Protein AF-A0AAN5T1N9-F1 (afdb_monomer)

Secondary structure (DSSP, 8-state):
-----PPPHHHHHHHHHHHHHHHHHHHHHHHHHHHHHHHHHHHHHHHHHHHHHHHHHHTT-SSPPPPPTTEEEEEEE-SSEEEEEEEETTEEEEEEEEEETT--

InterPro domains:
  IPR012902 Prokaryotic N-terminal methylation site [PF07963] (1-26)
  IPR012902 Prokaryotic N-terminal methylation site [TIGR02532] (5-26)

Sequence (104 aa):
MSKHQGFTLMEVLVSLMLMTTVVLMLVEQQLKTRDIINHLIWRIQGSQYLDQVDEALYISENRLPLPPSNYHFDIRRSQKKIILNVTWFKKSQSIIRSYDLDAH

Nearest PDB structures (foldseek):
  2nlv-assembly1_B  TM=4.233E-01  e=5.901E-01  Trichormus variabilis ATCC 29413
  4wpy-assembly1_A-2  TM=5.158E-01  e=5.544E-01  Mycobacterium tuberculosis H37Rv
  8chv-assembly1_A  TM=3.995E-01  e=3.391E+00  Homo sapiens
  2nvn-assembly1_A-2  TM=2.334E-01  e=4.893E-01  Synechococcus elongatus PCC 7942 = FACHB-805
  6lvv-assembly1_B  TM=3.178E-01  e=3.186E+00  Paracoccus sp. SSG05

Mean predicted aligned error: 11.46 Å

Foldseek 3Di:
DPPPPDDDPVNVVVVVVVVVVVVVVVVVVVVVVVVVVVVVVVVVLQVVLVVQQVVCVVVVPVDRDDDDPQWDWDWDDDPFKIWTWIQGPPDRDIDIDMDGPPPD

Structure (mmCIF, N/CA/C/O backbone):
data_AF-A0AAN5T1N9-F1
#
_entry.id   AF-A0AAN5T1N9-F1
#
loop_
_atom_site.group_PDB
_atom_site.id
_atom_site.type_symbol
_atom_site.label_atom_id
_atom_site.label_alt_id
_atom_site.label_comp_id
_atom_site.label_asym_id
_atom_site.label_entity_id
_atom_site.label_seq_id
_atom_site.pdbx_PDB_ins_code
_atom_site.Cartn_x
_atom_site.Cartn_y
_atom_site.Cartn_z
_atom_site.occupancy
_atom_site.B_iso_or_equiv
_atom_site.auth_seq_id
_atom_site.auth_comp_id
_atom_site.auth_asym_id
_atom_site.auth_atom_id
_atom_site.pdbx_PDB_model_num
ATOM 1 N N . MET A 1 1 ? 17.713 -4.306 -61.096 1.00 33.66 1 MET A N 1
ATOM 2 C CA . MET A 1 1 ? 18.925 -4.179 -60.254 1.00 33.66 1 MET A CA 1
ATOM 3 C C . MET A 1 1 ? 18.488 -3.881 -58.828 1.00 33.66 1 MET A C 1
ATOM 5 O O . MET A 1 1 ? 18.073 -2.768 -58.537 1.00 33.66 1 MET A O 1
ATOM 9 N N . SER A 1 2 ? 18.472 -4.901 -57.973 1.00 46.09 2 SER A N 1
ATOM 10 C CA . SER A 1 2 ? 18.057 -4.822 -56.568 1.00 46.09 2 SER A CA 1
ATOM 11 C C . SER A 1 2 ? 19.113 -4.081 -55.749 1.00 46.09 2 SER A C 1
ATOM 13 O O . SER A 1 2 ? 20.101 -4.673 -55.308 1.00 46.09 2 SER A O 1
ATOM 15 N N . LYS A 1 3 ? 18.925 -2.772 -55.581 1.00 49.38 3 LYS A N 1
ATOM 16 C CA . LYS A 1 3 ? 19.784 -1.918 -54.760 1.00 49.38 3 LYS A CA 1
ATOM 17 C C . LYS A 1 3 ? 19.574 -2.320 -53.297 1.00 49.38 3 LYS A C 1
ATOM 19 O O . LYS A 1 3 ? 18.596 -1.922 -52.678 1.00 49.38 3 LYS A O 1
ATOM 24 N N . HIS A 1 4 ? 20.448 -3.175 -52.775 1.00 54.50 4 HIS A N 1
ATOM 25 C CA . HIS A 1 4 ? 20.468 -3.502 -51.353 1.00 54.50 4 HIS A CA 1
ATOM 26 C C . HIS A 1 4 ? 20.995 -2.263 -50.622 1.00 54.50 4 HIS A C 1
ATOM 28 O O . HIS A 1 4 ? 22.202 -2.074 -50.493 1.00 54.50 4 HIS A O 1
ATOM 34 N N . GLN A 1 5 ? 20.091 -1.364 -50.230 1.00 63.56 5 GLN A N 1
ATOM 35 C CA . GLN A 1 5 ? 20.389 -0.307 -49.268 1.00 63.56 5 GLN A CA 1
ATOM 36 C C . GLN A 1 5 ? 20.560 -0.983 -47.905 1.00 63.56 5 GLN A C 1
ATOM 38 O O . GLN A 1 5 ? 19.590 -1.244 -47.202 1.00 63.56 5 GLN A O 1
ATOM 43 N N . GLY A 1 6 ? 21.797 -1.363 -47.586 1.00 68.06 6 GLY A N 1
ATOM 44 C CA . GLY A 1 6 ? 22.159 -1.773 -46.234 1.00 68.06 6 GLY A CA 1
ATOM 45 C C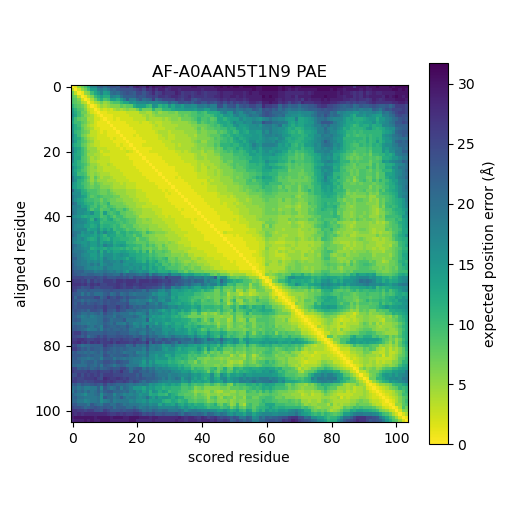 . GLY A 1 6 ? 22.061 -0.582 -45.283 1.00 68.06 6 GLY A C 1
ATOM 46 O O . GLY A 1 6 ? 22.299 0.555 -45.692 1.00 68.06 6 GLY A O 1
ATOM 47 N N . PHE A 1 7 ? 21.716 -0.845 -44.025 1.00 74.88 7 PHE A N 1
ATOM 48 C CA . PHE A 1 7 ? 21.727 0.179 -42.985 1.00 74.88 7 PHE A CA 1
ATOM 49 C C . PHE A 1 7 ? 23.139 0.725 -42.796 1.00 74.88 7 PHE A C 1
ATOM 51 O O . PHE A 1 7 ? 24.112 -0.029 -42.699 1.00 74.88 7 PHE A O 1
ATOM 58 N N . THR A 1 8 ? 23.254 2.044 -42.725 1.00 86.19 8 THR A N 1
ATOM 59 C CA . THR A 1 8 ? 24.513 2.692 -42.369 1.00 86.19 8 THR A CA 1
ATOM 60 C C . THR A 1 8 ? 24.829 2.436 -40.893 1.00 86.19 8 THR A C 1
ATOM 62 O O . THR A 1 8 ? 23.932 2.291 -40.062 1.00 86.19 8 THR A O 1
ATOM 65 N N . LEU A 1 9 ? 26.116 2.413 -40.530 1.00 85.38 9 LEU A N 1
ATOM 66 C CA . LEU A 1 9 ? 26.542 2.221 -39.136 1.00 85.38 9 LEU A CA 1
ATOM 67 C C . LEU A 1 9 ? 25.896 3.247 -38.186 1.00 85.38 9 LEU A C 1
ATOM 69 O O . LEU A 1 9 ? 25.536 2.907 -37.062 1.00 85.38 9 LEU A O 1
ATOM 73 N N . MET A 1 10 ? 25.701 4.483 -38.657 1.00 88.19 10 MET A N 1
ATOM 74 C CA . MET A 1 10 ? 25.028 5.539 -37.898 1.00 88.19 10 MET A CA 1
ATOM 75 C C . MET A 1 10 ? 23.545 5.244 -37.681 1.00 88.19 10 MET A C 1
ATOM 77 O O . MET A 1 10 ? 23.061 5.413 -36.567 1.00 88.19 10 MET A O 1
ATOM 81 N N . GLU A 1 11 ? 22.826 4.760 -38.696 1.00 88.00 11 GLU A N 1
ATOM 82 C CA . GLU A 1 11 ? 21.422 4.357 -38.539 1.00 88.00 11 GLU A CA 1
ATOM 83 C C . GLU A 1 11 ? 21.280 3.202 -37.545 1.00 88.00 11 GLU A C 1
ATOM 85 O O . GLU A 1 11 ? 20.373 3.222 -36.712 1.00 88.00 11 GLU A O 1
ATOM 90 N N . VAL A 1 12 ? 22.200 2.230 -37.571 1.00 90.81 12 VAL A N 1
ATOM 91 C CA . VAL A 1 12 ? 22.217 1.121 -36.604 1.00 90.81 12 VAL A CA 1
ATOM 92 C C . VAL A 1 12 ? 22.485 1.633 -35.189 1.00 90.81 12 VAL A C 1
ATOM 94 O O . VAL A 1 12 ? 21.767 1.262 -34.264 1.00 90.81 12 VAL A O 1
ATOM 97 N N . LEU A 1 13 ? 23.473 2.515 -35.011 1.00 91.62 13 LEU A N 1
ATOM 98 C CA . LEU A 1 13 ? 23.812 3.090 -33.706 1.00 91.62 13 LEU A CA 1
ATOM 99 C C . LEU A 1 13 ? 22.670 3.932 -33.130 1.00 91.62 13 LEU A C 1
ATOM 101 O O . LEU A 1 13 ? 22.331 3.778 -31.957 1.00 91.62 13 LEU A O 1
ATOM 105 N N . VAL A 1 14 ? 22.045 4.780 -33.950 1.00 92.38 14 VAL A N 1
ATOM 106 C CA . VAL A 1 14 ? 20.892 5.594 -33.541 1.00 92.38 14 VAL A CA 1
ATOM 107 C C . VAL A 1 14 ? 19.701 4.702 -33.192 1.00 92.38 14 VAL A C 1
ATOM 109 O O . VAL A 1 14 ? 19.089 4.890 -32.143 1.00 92.38 14 VAL A O 1
ATOM 112 N N . SER A 1 15 ? 19.403 3.691 -34.012 1.00 93.31 15 SER A N 1
ATOM 113 C CA . SER A 1 15 ? 18.314 2.744 -33.734 1.00 93.31 15 SER A CA 1
ATOM 114 C C . SER A 1 15 ? 18.558 1.974 -32.437 1.00 93.31 15 SER A C 1
ATOM 116 O O . SER A 1 15 ? 17.640 1.809 -31.635 1.00 93.31 15 SER A O 1
ATOM 118 N N . LEU A 1 16 ? 19.802 1.555 -32.189 1.00 93.69 16 LEU A N 1
ATOM 119 C CA . LEU A 1 16 ? 20.182 0.861 -30.964 1.00 93.69 16 LEU A CA 1
ATOM 120 C C . LEU A 1 16 ? 20.053 1.772 -29.738 1.00 93.69 16 LEU A C 1
ATOM 122 O O . LEU A 1 16 ? 19.493 1.346 -28.732 1.00 93.69 16 LEU A O 1
ATOM 126 N N . MET A 1 17 ? 20.512 3.025 -29.822 1.00 93.94 17 MET A N 1
ATOM 127 C CA . MET A 1 17 ? 20.351 4.012 -28.746 1.00 93.94 17 MET A CA 1
ATOM 128 C C . MET A 1 17 ? 18.881 4.296 -28.434 1.00 93.94 17 MET A C 1
ATOM 130 O O . MET A 1 17 ? 18.497 4.371 -27.267 1.00 93.94 17 MET A O 1
ATOM 134 N N . LEU A 1 18 ? 18.043 4.447 -29.459 1.00 95.44 18 LEU A N 1
ATOM 135 C CA . LEU A 1 18 ? 16.611 4.663 -29.266 1.00 95.44 18 LEU A CA 1
ATOM 136 C C . LEU A 1 18 ? 15.963 3.445 -28.609 1.00 95.44 18 LEU A C 1
ATOM 138 O O . LEU A 1 18 ? 15.225 3.593 -27.637 1.00 95.44 18 LEU A O 1
ATOM 142 N N . MET A 1 19 ? 16.289 2.241 -29.083 1.00 95.75 19 MET A N 1
ATOM 143 C CA . MET A 1 19 ? 15.765 1.001 -28.519 1.00 95.75 19 MET A CA 1
ATOM 144 C C . MET A 1 19 ? 16.146 0.850 -27.045 1.00 95.75 19 MET A C 1
ATOM 146 O O . MET A 1 19 ? 15.276 0.583 -26.218 1.00 95.75 19 MET A O 1
ATOM 150 N N . THR A 1 20 ? 17.415 1.057 -26.688 1.00 94.38 20 THR A N 1
ATOM 151 C CA . THR A 1 20 ? 17.857 0.941 -25.291 1.00 94.38 20 THR A CA 1
ATOM 152 C C . THR A 1 20 ? 17.200 1.988 -24.402 1.00 94.38 20 THR A C 1
ATOM 154 O O . THR A 1 20 ? 16.744 1.648 -23.312 1.00 94.38 20 THR A O 1
ATOM 157 N N . THR A 1 21 ? 17.069 3.227 -24.879 1.00 95.69 21 THR A N 1
ATOM 158 C CA . THR A 1 21 ? 16.404 4.308 -24.137 1.00 95.69 21 THR A CA 1
ATOM 159 C C . THR A 1 21 ? 14.936 3.983 -23.871 1.00 95.69 21 THR A C 1
ATOM 161 O O . THR A 1 21 ? 14.471 4.110 -22.739 1.00 95.69 21 THR A O 1
ATOM 164 N N . VAL A 1 22 ? 14.209 3.507 -24.886 1.00 96.69 22 VAL A N 1
ATOM 165 C CA . VAL A 1 22 ? 12.798 3.119 -24.744 1.00 96.69 22 VAL A CA 1
ATOM 166 C C . VAL A 1 22 ? 12.653 1.948 -23.776 1.00 96.69 22 VAL A C 1
ATOM 168 O O . VAL A 1 22 ? 11.798 1.988 -22.896 1.00 96.69 22 VAL A O 1
ATOM 171 N N . VAL A 1 23 ? 13.506 0.926 -23.885 1.00 96.69 23 VAL A N 1
ATOM 172 C CA . VAL A 1 23 ? 13.476 -0.228 -22.975 1.00 96.69 23 VAL A CA 1
ATOM 173 C C . VAL A 1 23 ? 13.742 0.203 -21.532 1.00 96.69 23 VAL A C 1
ATOM 175 O O . VAL A 1 23 ? 13.001 -0.195 -20.636 1.00 96.69 23 VAL A O 1
ATOM 178 N N . LEU A 1 24 ? 14.748 1.048 -21.298 1.00 96.19 24 LEU A N 1
ATOM 179 C CA . LEU A 1 24 ? 15.054 1.579 -19.967 1.00 96.19 24 LEU A CA 1
ATOM 180 C C . LEU A 1 24 ? 13.874 2.366 -19.388 1.00 96.19 24 LEU A C 1
ATOM 182 O O . LEU A 1 24 ? 13.476 2.123 -18.249 1.00 96.19 24 LEU A O 1
ATOM 186 N N . MET A 1 25 ? 13.270 3.247 -20.187 1.00 95.69 25 MET A N 1
ATOM 187 C CA . MET A 1 25 ? 12.110 4.036 -19.772 1.00 95.69 25 MET A CA 1
ATOM 188 C C . MET A 1 25 ? 10.905 3.148 -19.438 1.00 95.69 25 MET A C 1
ATOM 190 O O . MET A 1 25 ? 10.233 3.374 -18.432 1.00 95.69 25 MET A O 1
ATOM 194 N N . LEU A 1 26 ? 10.653 2.106 -20.236 1.00 96.06 26 LEU A N 1
ATOM 195 C CA . LEU A 1 26 ? 9.576 1.146 -19.989 1.00 96.06 26 LEU A CA 1
ATOM 196 C C . LEU A 1 26 ? 9.801 0.348 -18.702 1.00 96.06 26 LEU A C 1
ATOM 198 O O . LEU A 1 26 ? 8.856 0.148 -17.939 1.00 96.06 26 LEU A O 1
ATOM 202 N N . VAL A 1 27 ? 11.036 -0.079 -18.430 1.00 96.06 27 VAL A N 1
ATOM 203 C CA . VAL A 1 27 ? 11.378 -0.778 -17.183 1.00 96.06 27 VAL A CA 1
ATOM 204 C C . VAL A 1 27 ? 11.172 0.142 -15.981 1.00 96.06 27 VAL A C 1
ATOM 206 O O . VAL A 1 27 ? 10.537 -0.257 -15.002 1.00 96.06 27 VAL A O 1
ATOM 209 N N . GLU A 1 28 ? 11.649 1.385 -16.052 1.00 94.75 28 GLU A N 1
ATOM 210 C CA . GLU A 1 28 ? 11.458 2.359 -14.976 1.00 94.75 28 GLU A CA 1
ATOM 211 C C . GLU A 1 28 ? 9.968 2.642 -14.734 1.00 94.75 28 GLU A C 1
ATOM 213 O O . GLU A 1 28 ? 9.502 2.647 -13.589 1.00 94.75 28 GLU A O 1
ATOM 218 N N . GLN A 1 29 ? 9.196 2.813 -15.810 1.00 93.94 29 GLN A N 1
ATOM 219 C CA . GLN A 1 29 ? 7.752 3.000 -15.736 1.00 93.94 29 GLN A CA 1
ATOM 220 C C . GLN A 1 29 ? 7.065 1.786 -15.101 1.00 93.94 29 GLN A C 1
ATOM 222 O O . GLN A 1 29 ? 6.249 1.954 -14.196 1.00 93.94 29 GLN A O 1
ATOM 227 N N . GLN A 1 30 ? 7.426 0.565 -15.503 1.00 94.38 30 GLN A N 1
ATOM 228 C CA . GLN A 1 30 ? 6.854 -0.664 -14.954 1.00 94.38 30 GLN A CA 1
ATOM 229 C C . GLN A 1 30 ? 7.108 -0.791 -13.446 1.00 94.38 30 GLN A C 1
ATOM 231 O O . GLN A 1 30 ? 6.212 -1.198 -12.701 1.00 94.38 30 GLN A O 1
ATOM 236 N N . LEU A 1 31 ? 8.307 -0.433 -12.980 1.00 92.88 31 LEU A N 1
ATOM 237 C CA . LEU A 1 31 ? 8.646 -0.453 -11.557 1.00 92.88 31 LEU A CA 1
ATOM 238 C C . LEU A 1 31 ? 7.824 0.569 -10.764 1.00 92.88 31 LEU A C 1
ATOM 240 O O . LEU A 1 31 ? 7.248 0.214 -9.735 1.00 92.88 31 LEU A O 1
ATOM 244 N N . LYS A 1 32 ? 7.693 1.804 -11.267 1.00 90.81 32 LYS A N 1
ATOM 245 C CA . LYS A 1 32 ? 6.862 2.841 -10.631 1.00 90.81 32 LYS A CA 1
ATOM 246 C C . LYS A 1 32 ? 5.392 2.432 -10.573 1.00 90.81 32 LYS A C 1
ATOM 248 O O . LYS A 1 32 ? 4.757 2.560 -9.529 1.00 90.81 32 LYS A O 1
ATOM 253 N N . THR A 1 33 ? 4.852 1.891 -11.665 1.00 92.44 33 THR A N 1
ATOM 254 C CA . THR A 1 33 ? 3.465 1.411 -11.704 1.00 92.44 33 THR A CA 1
ATOM 255 C C . THR A 1 33 ? 3.240 0.276 -10.709 1.00 92.44 33 THR A C 1
ATOM 257 O O . THR A 1 33 ? 2.237 0.283 -9.998 1.00 92.44 33 THR A O 1
ATOM 260 N N . ARG A 1 34 ? 4.179 -0.672 -10.599 1.00 90.56 34 ARG A N 1
ATOM 261 C CA . ARG A 1 34 ? 4.112 -1.743 -9.594 1.00 90.56 34 ARG A CA 1
ATOM 262 C C . ARG A 1 34 ? 4.094 -1.203 -8.167 1.00 90.56 34 ARG A C 1
ATOM 264 O O . ARG A 1 34 ? 3.299 -1.687 -7.367 1.00 90.56 34 ARG A O 1
ATOM 271 N N . ASP A 1 35 ? 4.923 -0.209 -7.853 1.00 87.56 35 ASP A N 1
ATOM 272 C CA . ASP A 1 35 ? 4.940 0.396 -6.515 1.00 87.56 35 ASP A CA 1
ATOM 273 C C . ASP A 1 35 ? 3.593 1.060 -6.184 1.00 87.56 35 ASP A C 1
ATOM 275 O O . ASP A 1 35 ? 3.021 0.812 -5.123 1.00 87.56 35 ASP A O 1
ATOM 279 N N . ILE A 1 36 ? 3.017 1.808 -7.133 1.00 89.19 36 ILE A N 1
ATOM 280 C CA . ILE A 1 36 ? 1.691 2.430 -6.977 1.00 89.19 36 ILE A CA 1
ATOM 281 C C . ILE A 1 36 ? 0.600 1.373 -6.767 1.00 89.19 36 ILE A C 1
ATOM 283 O O . ILE A 1 36 ? -0.237 1.519 -5.876 1.00 89.19 36 ILE A O 1
ATOM 287 N N . ILE A 1 37 ? 0.603 0.296 -7.556 1.00 89.62 37 ILE A N 1
ATOM 288 C CA . ILE A 1 37 ? -0.380 -0.787 -7.419 1.00 89.62 37 ILE A CA 1
ATOM 289 C C . ILE A 1 37 ? -0.260 -1.452 -6.047 1.00 89.62 37 ILE A C 1
ATOM 291 O O . ILE A 1 37 ? -1.270 -1.634 -5.373 1.00 89.62 37 ILE A O 1
ATOM 295 N N . ASN A 1 38 ? 0.957 -1.764 -5.598 1.00 86.06 38 ASN A N 1
ATOM 296 C CA . ASN A 1 38 ? 1.175 -2.346 -4.274 1.00 86.06 38 ASN A CA 1
ATOM 297 C C . ASN A 1 38 ? 0.662 -1.419 -3.166 1.00 86.06 38 ASN A C 1
ATOM 299 O O . ASN A 1 38 ? 0.006 -1.877 -2.231 1.00 86.06 38 ASN A O 1
ATOM 303 N N . HIS A 1 39 ? 0.879 -0.110 -3.312 1.00 82.88 39 HIS A N 1
ATOM 304 C CA . HIS A 1 39 ? 0.317 0.885 -2.406 1.00 82.88 39 HIS A CA 1
ATOM 305 C C . HIS A 1 39 ? -1.203 0.869 -2.353 1.00 82.88 39 HIS A C 1
ATOM 307 O O . HIS A 1 39 ? -1.781 0.913 -1.267 1.00 82.88 39 HIS A O 1
ATOM 313 N N . LEU A 1 40 ? -1.853 0.793 -3.510 1.00 84.75 40 LEU A N 1
ATOM 314 C CA . LEU A 1 40 ? -3.307 0.731 -3.590 1.00 84.75 40 LEU A CA 1
ATOM 315 C C . LEU A 1 40 ? -3.845 -0.562 -2.979 1.00 84.75 40 LEU A C 1
ATOM 317 O O . LEU A 1 40 ? -4.798 -0.503 -2.209 1.00 84.75 40 LEU A O 1
ATOM 321 N N . ILE A 1 41 ? -3.206 -1.705 -3.245 1.00 86.31 41 ILE A N 1
ATOM 322 C CA . ILE A 1 41 ? -3.575 -2.995 -2.647 1.00 86.31 41 ILE A CA 1
ATOM 323 C C . ILE A 1 41 ? -3.512 -2.906 -1.123 1.00 86.31 41 ILE A C 1
ATOM 325 O O . ILE A 1 41 ? -4.472 -3.271 -0.446 1.00 86.31 41 ILE A O 1
ATOM 329 N N . TRP A 1 42 ? -2.421 -2.370 -0.575 1.00 80.56 42 TRP A N 1
ATOM 330 C CA . TRP A 1 42 ? -2.287 -2.221 0.871 1.00 80.56 42 TRP A CA 1
ATOM 331 C C . TRP A 1 42 ? -3.300 -1.242 1.468 1.00 80.56 42 TRP A C 1
ATOM 333 O O . TRP A 1 42 ? -3.774 -1.432 2.588 1.00 80.56 42 TRP A O 1
ATOM 343 N N . ARG A 1 43 ? -3.666 -0.197 0.723 1.00 82.12 43 ARG A N 1
ATOM 344 C CA . ARG A 1 43 ? -4.710 0.742 1.139 1.00 82.12 43 ARG A CA 1
ATOM 345 C C . ARG A 1 43 ? -6.089 0.091 1.169 1.00 82.12 43 ARG A C 1
ATOM 347 O O . ARG A 1 43 ? -6.820 0.285 2.135 1.00 82.12 43 ARG A O 1
ATOM 354 N N . ILE A 1 44 ? -6.424 -0.687 0.143 1.00 84.75 44 ILE A N 1
ATOM 355 C CA . ILE A 1 44 ? -7.696 -1.410 0.048 1.00 84.75 44 ILE A CA 1
ATOM 356 C C . ILE A 1 44 ? -7.798 -2.431 1.180 1.00 84.75 44 ILE A C 1
ATOM 358 O O . ILE A 1 44 ? -8.780 -2.419 1.910 1.00 84.75 44 ILE A O 1
ATOM 362 N N . GLN A 1 45 ? -6.762 -3.244 1.386 1.00 84.19 45 GLN A N 1
ATOM 363 C CA . GLN A 1 45 ? -6.727 -4.239 2.460 1.00 84.19 45 GLN A CA 1
ATOM 364 C C . GLN A 1 45 ? -6.859 -3.606 3.852 1.00 84.19 45 GLN A C 1
ATOM 366 O O . GLN A 1 45 ? -7.635 -4.089 4.671 1.00 84.19 45 GLN A O 1
ATOM 371 N N . GLY A 1 46 ? -6.139 -2.510 4.118 1.00 81.69 46 GLY A N 1
ATOM 372 C CA . GLY A 1 46 ? -6.259 -1.783 5.384 1.00 81.69 46 GLY A CA 1
ATOM 373 C C . GLY A 1 46 ? -7.654 -1.187 5.597 1.00 81.69 46 GLY A C 1
ATOM 374 O O . GLY A 1 46 ? -8.175 -1.240 6.707 1.00 81.69 46 GLY A O 1
ATOM 375 N N . SER A 1 47 ? -8.280 -0.666 4.534 1.00 84.38 47 SER A N 1
ATOM 376 C CA . SER A 1 47 ? -9.657 -0.158 4.595 1.00 84.38 47 SER A CA 1
ATOM 377 C C . SER A 1 47 ? -10.664 -1.274 4.850 1.00 84.38 47 SER A C 1
ATOM 379 O O . SER A 1 47 ? -11.492 -1.131 5.735 1.00 84.38 47 SER A O 1
ATOM 381 N N . GLN A 1 48 ? -10.562 -2.392 4.130 1.00 85.31 48 GLN A N 1
ATOM 382 C CA . GLN A 1 48 ? -11.448 -3.544 4.311 1.00 85.31 48 GLN A CA 1
ATOM 383 C C . GLN A 1 48 ? -11.353 -4.113 5.726 1.00 85.31 48 GLN A C 1
ATOM 385 O O . GLN A 1 48 ? -12.362 -4.485 6.312 1.00 85.31 48 GLN A O 1
ATOM 390 N N . TYR A 1 49 ? -10.148 -4.153 6.297 1.00 83.75 49 TYR A N 1
ATOM 391 C CA . TYR A 1 49 ? -9.969 -4.562 7.684 1.00 83.75 49 TYR A CA 1
ATOM 392 C C . TYR A 1 49 ? -10.629 -3.579 8.666 1.00 83.75 49 TYR A C 1
ATOM 394 O O . TYR A 1 49 ? -11.274 -4.015 9.615 1.00 83.75 49 TYR A O 1
ATOM 402 N N . LEU A 1 50 ? -10.527 -2.265 8.429 1.00 82.2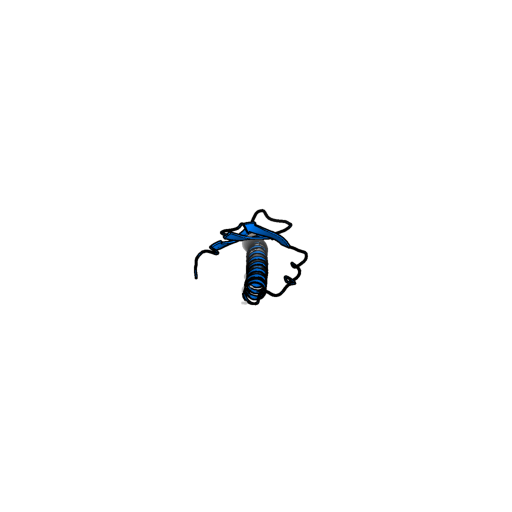5 50 LEU A N 1
ATOM 403 C CA . LEU A 1 50 ? -11.268 -1.278 9.223 1.00 82.25 50 LEU A CA 1
ATOM 404 C C . LEU A 1 50 ? -12.782 -1.462 9.099 1.00 82.25 50 LEU A C 1
ATOM 406 O O . LEU A 1 50 ? -13.461 -1.389 10.112 1.00 82.25 50 LEU A O 1
ATOM 410 N N . ASP A 1 51 ? -13.292 -1.751 7.902 1.00 84.94 51 ASP A N 1
ATOM 411 C CA . ASP A 1 51 ? -14.719 -2.016 7.692 1.00 84.94 51 ASP A CA 1
ATOM 412 C C . ASP A 1 51 ? -15.179 -3.253 8.497 1.00 84.94 51 ASP A C 1
ATOM 414 O O . ASP A 1 51 ? -16.223 -3.215 9.142 1.00 84.94 51 ASP A O 1
ATOM 418 N N . GLN A 1 52 ? -14.366 -4.316 8.551 1.00 83.25 52 GLN A N 1
ATOM 419 C CA . GLN A 1 52 ? -14.645 -5.509 9.370 1.00 83.25 52 GLN A CA 1
ATOM 420 C C . GLN A 1 52 ? -14.608 -5.221 10.876 1.00 83.25 52 GLN A C 1
ATOM 422 O O . GLN A 1 52 ? -15.405 -5.760 11.640 1.00 83.25 52 GLN A O 1
ATOM 427 N N . VAL A 1 53 ? -13.668 -4.384 11.321 1.00 81.75 53 VAL A N 1
ATOM 428 C CA . VAL A 1 53 ? -13.600 -3.928 12.715 1.00 81.75 53 VAL A CA 1
ATOM 429 C C . VAL A 1 53 ? -14.830 -3.093 13.061 1.00 81.75 53 VAL A C 1
ATOM 431 O O . VAL A 1 53 ? -15.397 -3.279 14.133 1.00 81.75 53 VAL A O 1
ATOM 434 N N . ASP A 1 54 ? -15.235 -2.184 12.174 1.00 80.12 54 ASP A N 1
ATOM 435 C CA . ASP A 1 54 ? -16.416 -1.340 12.354 1.00 80.12 54 ASP A CA 1
ATOM 436 C C . ASP A 1 54 ? -17.682 -2.194 12.487 1.00 80.12 54 ASP A C 1
ATOM 438 O O . ASP A 1 54 ? -18.486 -1.974 13.392 1.00 80.12 54 ASP A O 1
ATOM 442 N N . GLU A 1 55 ? -17.821 -3.222 11.650 1.00 82.19 55 GLU A N 1
ATOM 443 C CA . GLU A 1 55 ? -18.927 -4.177 11.715 1.00 82.19 55 GLU A CA 1
ATOM 444 C C . GLU A 1 55 ? -18.918 -4.985 13.025 1.00 82.19 55 GLU A C 1
ATOM 446 O O . GLU A 1 55 ? -19.940 -5.066 13.710 1.00 82.19 55 GLU A O 1
ATOM 451 N N . ALA A 1 56 ? -17.756 -5.496 13.447 1.00 82.06 56 ALA A N 1
ATOM 452 C CA . ALA A 1 56 ? -17.616 -6.204 14.722 1.00 82.06 56 ALA A CA 1
ATOM 453 C C . ALA A 1 56 ? -17.949 -5.304 15.929 1.00 82.06 56 ALA A C 1
ATOM 455 O O . ALA A 1 56 ? -18.593 -5.743 16.886 1.00 82.06 56 ALA A O 1
ATOM 456 N N . LEU A 1 57 ? -17.551 -4.027 15.884 1.00 77.25 57 LEU A N 1
ATOM 457 C CA . LEU A 1 57 ? -17.884 -3.039 16.912 1.00 77.25 57 LEU A CA 1
ATOM 458 C C . LEU A 1 57 ? -19.381 -2.718 16.936 1.00 77.25 57 LEU A C 1
ATOM 460 O O . LEU A 1 57 ? -19.952 -2.603 18.021 1.00 77.25 57 LEU A O 1
ATOM 464 N N . TYR A 1 58 ? -20.019 -2.601 15.769 1.00 79.31 58 TYR A N 1
ATOM 465 C CA . TYR A 1 58 ? -21.455 -2.347 15.652 1.00 79.31 58 TYR A CA 1
ATOM 466 C C . TYR A 1 58 ? -22.287 -3.500 16.225 1.00 79.31 58 TYR A C 1
ATOM 468 O O . TYR A 1 58 ? -23.229 -3.279 16.985 1.00 79.31 58 TYR A O 1
ATOM 476 N N . ILE A 1 59 ? -21.893 -4.741 15.935 1.00 81.44 59 ILE A N 1
ATOM 477 C CA . ILE A 1 59 ? -22.585 -5.953 16.402 1.00 81.44 59 ILE A CA 1
ATOM 478 C C . ILE A 1 59 ? -22.220 -6.281 17.870 1.00 81.44 59 ILE A C 1
ATOM 480 O O . ILE A 1 59 ? -22.757 -7.217 18.461 1.00 81.44 59 ILE A O 1
ATOM 484 N N . SER A 1 60 ? -21.362 -5.473 18.513 1.00 68.81 60 SER A N 1
ATOM 485 C CA . SER A 1 60 ? -20.838 -5.711 19.869 1.00 68.81 60 SER A CA 1
ATOM 486 C C . SER A 1 60 ? -20.203 -7.096 20.018 1.00 68.81 60 SER A C 1
ATOM 488 O O . SER A 1 60 ? -20.282 -7.734 21.073 1.00 68.81 60 SER A O 1
ATOM 490 N N . GLU A 1 61 ? -19.570 -7.578 18.950 1.00 69.00 61 GLU A N 1
ATOM 491 C CA . GLU A 1 61 ? -18.913 -8.868 18.963 1.00 69.00 61 GLU A CA 1
ATOM 492 C C . GLU A 1 61 ? -17.675 -8.779 19.864 1.00 69.00 61 GLU A C 1
ATOM 494 O O . GLU A 1 61 ? -16.812 -7.914 19.717 1.00 69.00 61 GLU A O 1
ATOM 499 N N . ASN A 1 62 ? -17.589 -9.671 20.854 1.00 63.16 62 ASN A N 1
ATOM 500 C CA . ASN A 1 62 ? -16.588 -9.582 21.924 1.00 63.16 62 ASN A CA 1
ATOM 501 C C . ASN A 1 62 ? -15.153 -9.902 21.445 1.00 63.16 62 ASN A C 1
ATOM 503 O O . ASN A 1 62 ? -14.216 -9.959 22.244 1.00 63.16 62 ASN A O 1
ATOM 507 N N . ARG A 1 63 ? -14.980 -10.179 20.147 1.00 66.50 63 ARG A N 1
ATOM 508 C CA . ARG A 1 63 ? -13.712 -10.522 19.506 1.00 66.50 63 ARG A CA 1
ATOM 509 C C . ARG A 1 63 ? -13.581 -9.741 18.211 1.00 66.50 63 ARG A C 1
ATOM 511 O O . ARG A 1 63 ? -14.335 -9.950 17.273 1.00 66.50 63 ARG A O 1
ATOM 518 N N . LEU A 1 64 ? -12.584 -8.871 18.172 1.00 74.56 64 LEU A N 1
ATOM 519 C CA . LEU A 1 64 ? -12.219 -8.150 16.963 1.00 74.56 64 LEU A CA 1
ATOM 520 C C . LEU A 1 64 ? -11.497 -9.088 15.986 1.00 74.56 64 LEU A C 1
ATOM 522 O O . LEU A 1 64 ? -10.796 -10.005 16.436 1.00 74.56 64 LEU A O 1
ATOM 526 N N . PRO A 1 65 ? -11.628 -8.861 14.667 1.00 74.88 65 PRO A N 1
ATOM 527 C CA . PRO A 1 65 ? -10.869 -9.613 13.679 1.00 74.88 65 PRO A CA 1
ATOM 528 C C . PRO A 1 65 ? -9.366 -9.434 13.931 1.00 74.88 65 PRO A C 1
ATOM 530 O O . PRO A 1 65 ? -8.914 -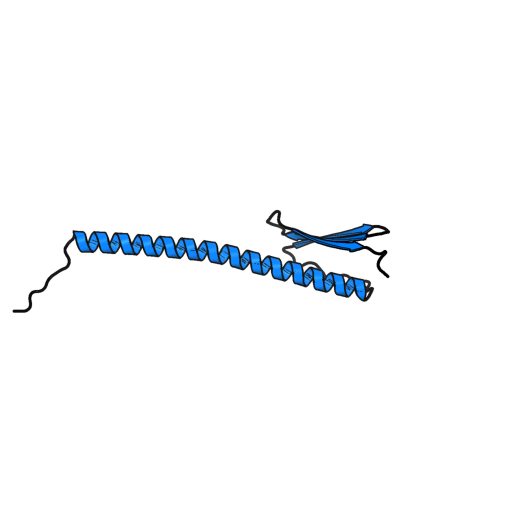8.367 14.346 1.00 74.88 65 PRO A O 1
ATOM 533 N N . LEU A 1 66 ? -8.575 -10.487 13.705 1.00 72.94 66 LEU A N 1
ATOM 534 C CA . LEU A 1 66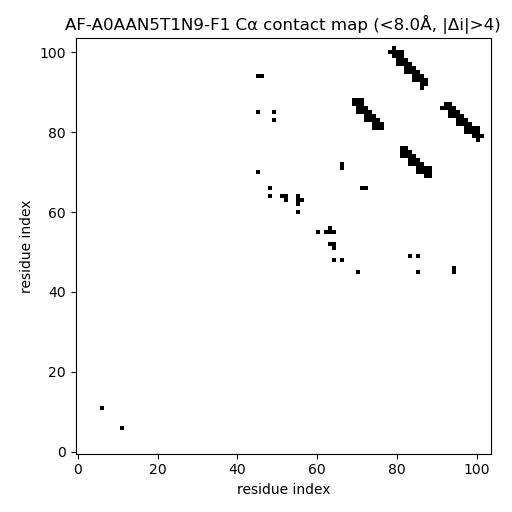 ? -7.124 -10.374 13.833 1.00 72.94 66 LEU A CA 1
ATOM 535 C C . LEU A 1 66 ? -6.566 -9.497 12.703 1.00 72.94 66 LEU A C 1
ATOM 537 O O . LEU A 1 66 ? -6.908 -9.729 11.539 1.00 72.94 66 LEU A O 1
ATOM 541 N N . PRO A 1 67 ? -5.674 -8.537 13.007 1.00 72.44 67 PRO A N 1
ATOM 542 C CA . PRO A 1 67 ? -5.059 -7.719 11.980 1.00 72.44 67 PRO A CA 1
ATOM 543 C C . PRO A 1 67 ? -4.190 -8.582 11.057 1.00 72.44 67 PRO A C 1
ATOM 545 O O . PRO A 1 67 ? -3.469 -9.468 11.531 1.00 72.44 67 PRO A O 1
ATOM 548 N N . PRO A 1 68 ? -4.210 -8.329 9.736 1.00 71.75 68 PRO A N 1
ATOM 549 C CA . PRO A 1 68 ? -3.286 -8.985 8.826 1.00 71.75 68 PRO A CA 1
ATOM 550 C C . PRO A 1 68 ? -1.837 -8.656 9.221 1.00 71.75 68 PRO A C 1
ATOM 552 O O . PRO A 1 68 ? -1.537 -7.527 9.602 1.00 71.75 68 PRO A O 1
ATOM 555 N N . SER A 1 69 ? -0.915 -9.619 9.085 1.00 69.62 69 SER A N 1
ATOM 556 C CA . SER A 1 69 ? 0.462 -9.553 9.628 1.00 69.62 69 SER A CA 1
ATOM 557 C C . SER A 1 69 ? 1.284 -8.323 9.222 1.00 69.62 69 SER A C 1
ATOM 559 O O . SER A 1 69 ? 2.280 -8.000 9.862 1.00 69.62 69 SER A O 1
ATOM 561 N N . ASN A 1 70 ? 0.902 -7.655 8.133 1.00 72.56 70 ASN A N 1
ATOM 562 C CA . ASN A 1 70 ? 1.614 -6.508 7.567 1.00 72.56 70 ASN A CA 1
ATOM 563 C C . ASN A 1 70 ? 1.145 -5.158 8.139 1.00 72.56 70 ASN A C 1
ATOM 565 O O . ASN A 1 70 ? 1.637 -4.104 7.721 1.00 72.56 70 ASN A O 1
ATOM 569 N N . TYR A 1 71 ? 0.194 -5.188 9.070 1.00 72.75 71 TYR A N 1
ATOM 570 C CA . TYR A 1 71 ? -0.458 -4.020 9.639 1.00 72.75 71 TYR A CA 1
ATOM 571 C C . TYR A 1 71 ? -0.305 -4.028 11.154 1.00 72.75 71 TYR A C 1
ATOM 573 O O . TYR A 1 71 ? -0.430 -5.059 11.811 1.00 72.75 71 TYR A O 1
ATOM 581 N N . HIS A 1 72 ? -0.051 -2.852 11.708 1.00 76.31 72 HIS A N 1
ATOM 582 C CA . HIS A 1 72 ? -0.213 -2.590 13.122 1.00 76.31 72 HIS A CA 1
ATOM 583 C C . HIS A 1 72 ? -1.566 -1.922 13.331 1.00 76.31 72 HIS A C 1
ATOM 585 O O . HIS A 1 72 ? -1.893 -0.944 12.655 1.00 76.31 72 HIS A O 1
ATOM 591 N N . PHE A 1 73 ? -2.350 -2.465 14.251 1.00 74.25 73 PHE A N 1
ATOM 592 C CA . PHE A 1 73 ? -3.685 -1.981 14.542 1.00 74.25 73 PHE A CA 1
ATOM 593 C C . PHE A 1 73 ? -3.761 -1.530 15.997 1.00 74.25 73 PHE A C 1
ATOM 595 O O . PHE A 1 73 ? -3.486 -2.313 16.903 1.00 74.25 73 PHE A O 1
ATOM 602 N N . ASP A 1 74 ? -4.117 -0.264 16.195 1.00 74.69 74 ASP A N 1
ATOM 603 C CA . ASP A 1 74 ? -4.288 0.371 17.501 1.00 74.69 74 ASP A CA 1
ATOM 604 C C . ASP A 1 74 ? -5.734 0.873 17.598 1.00 74.69 74 ASP A C 1
ATOM 606 O O . ASP A 1 74 ? -6.230 1.573 16.707 1.00 74.69 74 ASP A O 1
ATOM 610 N N . ILE A 1 75 ? -6.417 0.482 18.675 1.00 74.38 75 ILE A N 1
ATOM 611 C CA . ILE A 1 75 ? -7.743 0.990 19.017 1.00 74.38 75 ILE A CA 1
ATOM 612 C C . ILE A 1 75 ? -7.620 1.810 20.283 1.00 74.38 75 ILE A C 1
ATOM 614 O O . ILE A 1 75 ? -7.268 1.293 21.345 1.00 74.38 75 ILE A O 1
ATOM 618 N N . ARG A 1 76 ? -8.037 3.071 20.196 1.00 76.81 76 ARG A N 1
ATOM 619 C CA . ARG A 1 76 ? -8.183 3.940 21.361 1.00 76.81 76 ARG A CA 1
ATOM 620 C C . ARG A 1 76 ? -9.651 4.204 21.594 1.00 76.81 76 ARG A C 1
ATOM 622 O O . ARG A 1 76 ? -10.283 4.973 20.872 1.00 76.81 76 ARG A O 1
ATOM 629 N N . ARG A 1 77 ? -10.188 3.571 22.632 1.00 69.81 77 ARG A N 1
ATOM 630 C CA . ARG A 1 77 ? -11.539 3.837 23.120 1.00 69.81 77 ARG A CA 1
ATOM 631 C C . ARG A 1 77 ? -11.467 4.841 24.264 1.00 69.81 77 ARG A C 1
ATOM 633 O O . ARG A 1 77 ? -10.880 4.564 25.304 1.00 69.81 77 ARG A O 1
ATOM 640 N N . SER A 1 78 ? -12.061 6.005 24.056 1.00 71.75 78 SER A N 1
ATOM 641 C CA . SER A 1 78 ? -12.355 6.987 25.094 1.00 71.75 78 SER A CA 1
ATOM 642 C C . SER A 1 78 ? -13.859 6.990 25.376 1.00 71.75 78 SER A C 1
ATOM 644 O O . SER A 1 78 ? -14.639 6.457 24.591 1.00 71.75 78 SER A O 1
ATOM 646 N N . GLN A 1 79 ? -14.280 7.605 26.483 1.00 66.75 79 GLN A N 1
ATOM 647 C CA . GLN A 1 79 ? -15.688 7.652 26.903 1.00 66.75 79 GLN A CA 1
ATOM 648 C C . GLN A 1 79 ? -16.614 8.285 25.854 1.00 66.75 79 GLN A C 1
ATOM 650 O O . GLN A 1 79 ? -17.786 7.944 25.807 1.00 66.75 79 GLN A O 1
ATOM 655 N N . LYS A 1 80 ? -16.078 9.176 25.011 1.00 72.12 80 LYS A N 1
ATOM 656 C CA . LYS A 1 80 ? -16.836 9.891 23.975 1.00 72.12 80 LYS A CA 1
ATOM 657 C C . LYS A 1 80 ? -16.457 9.511 22.552 1.00 72.12 80 LYS A C 1
ATOM 659 O O . LYS A 1 80 ? -17.172 9.852 21.630 1.00 72.12 80 LYS A O 1
ATOM 664 N N . LYS A 1 81 ? -15.313 8.854 22.332 1.00 77.44 81 LYS A N 1
ATOM 665 C CA . LYS A 1 81 ? -14.805 8.602 20.975 1.00 77.44 81 LYS A CA 1
ATOM 666 C C . LYS A 1 81 ? -14.126 7.254 20.853 1.00 77.44 81 LYS A C 1
ATOM 668 O O . LYS A 1 81 ? -13.356 6.869 21.732 1.00 77.44 81 LYS A O 1
ATOM 673 N N . ILE A 1 82 ? -14.349 6.582 19.732 1.00 75.31 82 ILE A N 1
ATOM 674 C CA . ILE A 1 82 ? -13.563 5.422 19.308 1.00 75.31 82 ILE A CA 1
ATOM 675 C C . ILE A 1 82 ? -12.659 5.881 18.173 1.00 75.31 82 ILE A C 1
ATOM 677 O O . ILE A 1 82 ? -13.150 6.362 17.158 1.00 75.31 82 ILE A O 1
ATOM 681 N N . ILE A 1 83 ? -11.346 5.746 18.342 1.00 77.38 83 ILE A N 1
ATOM 682 C CA . ILE A 1 83 ? -10.361 6.007 17.294 1.00 77.38 83 ILE A CA 1
ATOM 683 C C . ILE A 1 83 ? -9.751 4.671 16.885 1.00 77.38 83 ILE A C 1
ATOM 685 O O . ILE A 1 83 ? -9.164 3.971 17.710 1.00 77.38 83 ILE A O 1
ATOM 689 N N . LEU A 1 84 ? -9.885 4.343 15.607 1.00 77.19 84 LEU A N 1
ATOM 690 C CA . LEU A 1 84 ? -9.281 3.186 14.966 1.00 77.19 84 LEU A CA 1
ATOM 691 C C . LEU A 1 84 ? -8.108 3.665 14.123 1.00 77.19 84 LEU A C 1
ATOM 693 O O . LEU A 1 84 ? -8.277 4.525 13.258 1.00 77.19 84 LEU A O 1
ATOM 697 N N . ASN A 1 85 ? -6.925 3.114 14.367 1.00 76.88 85 ASN A N 1
ATOM 698 C CA . ASN A 1 85 ? -5.730 3.437 13.606 1.00 76.88 85 ASN A CA 1
ATOM 699 C C . ASN A 1 85 ? -5.113 2.163 13.030 1.00 76.88 85 ASN A C 1
ATOM 701 O O . ASN A 1 85 ? -4.706 1.262 13.763 1.00 76.88 85 ASN A O 1
ATOM 705 N N . VAL A 1 86 ? -4.997 2.120 11.706 1.00 76.69 86 VAL A N 1
ATOM 706 C CA . VAL A 1 86 ? -4.249 1.091 10.984 1.00 76.69 86 VAL A CA 1
ATOM 707 C C . VAL A 1 86 ? -2.995 1.729 10.405 1.00 76.69 86 VAL A C 1
ATOM 709 O O . VAL A 1 86 ? -3.069 2.625 9.566 1.00 76.69 86 VAL A O 1
ATOM 712 N N . THR A 1 87 ? -1.834 1.257 10.851 1.00 75.69 87 THR A N 1
ATOM 713 C CA . THR A 1 87 ? -0.513 1.710 10.397 1.00 75.69 87 THR A CA 1
ATOM 714 C C . THR A 1 87 ? 0.206 0.573 9.673 1.00 75.69 87 THR A C 1
ATOM 716 O O . THR A 1 87 ? 0.181 -0.572 10.120 1.00 75.69 87 THR A O 1
ATOM 719 N N . TRP A 1 88 ? 0.865 0.858 8.551 1.00 78.56 88 TRP A N 1
ATOM 720 C CA . TRP A 1 88 ? 1.616 -0.161 7.807 1.00 78.56 88 TRP A CA 1
ATOM 721 C C . TRP A 1 88 ? 2.991 -0.415 8.436 1.00 78.56 88 TRP A C 1
ATOM 723 O O . TRP A 1 88 ? 3.715 0.524 8.753 1.00 78.56 88 TRP A O 1
ATOM 733 N N . PHE A 1 89 ? 3.415 -1.680 8.530 1.00 61.88 89 PHE A N 1
ATOM 734 C CA . PHE A 1 89 ? 4.665 -2.060 9.216 1.00 61.88 89 PHE A CA 1
ATOM 735 C C . PHE A 1 89 ? 5.947 -1.474 8.582 1.00 61.88 89 PHE A C 1
ATOM 737 O O . PHE A 1 89 ? 6.987 -1.400 9.228 1.00 61.88 89 PHE A O 1
ATOM 744 N N . LYS A 1 90 ? 5.899 -1.069 7.304 1.00 59.19 90 LYS A N 1
ATOM 745 C CA . LYS A 1 90 ? 7.068 -0.577 6.546 1.00 59.19 90 LYS A CA 1
ATOM 746 C C . LYS A 1 90 ? 6.963 0.858 6.023 1.00 59.19 90 LYS A C 1
ATOM 748 O O . LYS A 1 90 ? 7.958 1.356 5.503 1.00 59.19 90 LYS A O 1
ATOM 753 N N . LYS A 1 91 ? 5.811 1.533 6.122 1.00 60.16 91 LYS A N 1
ATOM 754 C CA . LYS A 1 91 ? 5.642 2.917 5.634 1.00 60.16 91 LYS A CA 1
ATOM 755 C C . LYS A 1 91 ? 4.828 3.748 6.629 1.00 60.16 91 LYS A C 1
ATOM 757 O O . LYS A 1 91 ? 3.836 3.269 7.155 1.00 60.16 91 LYS A O 1
ATOM 762 N N . SER A 1 92 ? 5.208 5.019 6.798 1.00 63.62 92 SER A N 1
ATOM 763 C CA . SER A 1 92 ? 4.590 6.008 7.709 1.00 63.62 92 SER A CA 1
ATOM 764 C C . SER A 1 92 ? 3.178 6.461 7.308 1.00 63.62 92 SER A C 1
ATOM 766 O O . SER A 1 92 ? 2.709 7.507 7.752 1.00 63.62 92 SER A O 1
ATOM 768 N N . GLN A 1 93 ? 2.515 5.731 6.417 1.00 68.25 93 GLN A N 1
ATOM 769 C CA . GLN A 1 93 ? 1.129 6.020 6.091 1.00 68.25 93 GLN A CA 1
ATOM 770 C C . GLN A 1 93 ? 0.265 5.439 7.232 1.00 68.25 93 GLN A C 1
ATOM 772 O O . GLN A 1 93 ? 0.653 4.473 7.895 1.00 68.25 93 GLN A O 1
ATOM 777 N N . SER A 1 94 ? -0.906 6.013 7.478 1.00 74.69 94 SER A N 1
ATOM 778 C CA . SER A 1 94 ? -1.931 5.365 8.297 1.00 74.69 94 SER A CA 1
ATOM 779 C C . SER A 1 94 ? -3.330 5.664 7.765 1.00 74.69 94 SER A C 1
ATOM 781 O O . SER A 1 94 ? -3.537 6.643 7.042 1.00 74.69 94 SER A O 1
ATOM 783 N N . ILE A 1 95 ? -4.290 4.802 8.098 1.00 78.50 95 ILE A N 1
ATOM 784 C CA . ILE A 1 95 ? -5.717 5.108 7.981 1.00 78.50 95 ILE A CA 1
ATOM 785 C C . ILE A 1 95 ? -6.243 5.265 9.399 1.00 78.50 95 ILE A C 1
ATOM 787 O O . ILE A 1 95 ? -6.184 4.325 10.192 1.00 78.50 95 ILE A O 1
ATOM 791 N N . ILE A 1 96 ? -6.746 6.459 9.704 1.00 80.69 96 ILE A N 1
ATOM 792 C CA . ILE A 1 96 ? -7.343 6.779 10.996 1.00 80.69 96 ILE A CA 1
ATOM 793 C C . ILE A 1 96 ? -8.828 7.035 10.764 1.00 80.69 96 ILE A C 1
ATOM 795 O O . ILE A 1 96 ? -9.188 7.889 9.952 1.00 80.69 96 ILE A O 1
ATOM 799 N N . ARG A 1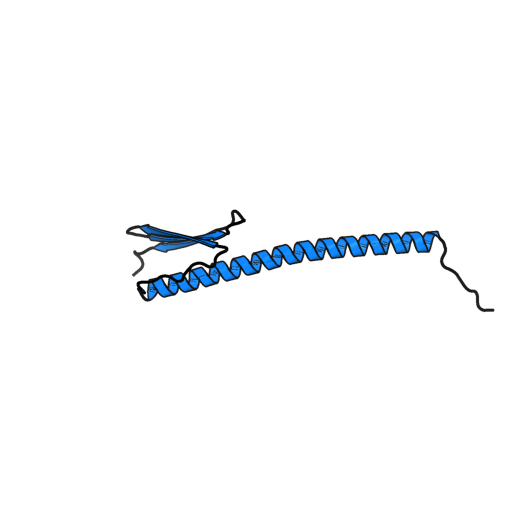 97 ? -9.685 6.309 11.480 1.00 80.62 97 ARG A N 1
ATOM 800 C CA . ARG A 1 97 ? -11.124 6.581 11.568 1.00 80.62 97 ARG A CA 1
ATOM 801 C C . ARG A 1 97 ? -11.477 6.915 13.006 1.00 80.62 97 ARG A C 1
ATOM 803 O O . ARG A 1 97 ? -10.945 6.311 13.933 1.00 80.62 97 ARG A O 1
ATOM 810 N N . SER A 1 98 ? -12.353 7.893 13.195 1.00 80.69 98 SER A N 1
ATOM 811 C CA . SER A 1 98 ? -12.826 8.286 14.519 1.00 80.69 98 SER A CA 1
ATOM 812 C C . SER A 1 98 ? -14.340 8.390 14.526 1.00 80.69 98 SER A C 1
ATOM 814 O O . SER A 1 98 ? -14.900 9.098 13.691 1.00 80.69 98 SER A O 1
ATOM 816 N N . TYR A 1 99 ? -14.966 7.750 15.503 1.00 76.56 99 TYR A N 1
ATOM 817 C CA . TYR A 1 99 ? -16.402 7.782 15.736 1.00 76.56 99 TYR A CA 1
ATOM 818 C C . TYR A 1 99 ? -16.690 8.514 17.037 1.00 76.56 99 TYR A C 1
ATOM 820 O O . TYR A 1 99 ? -15.991 8.300 18.032 1.00 76.56 99 TYR A O 1
ATOM 828 N N . ASP A 1 100 ? -17.697 9.381 17.018 1.00 75.00 100 ASP A N 1
ATOM 829 C CA . ASP A 1 100 ? -18.235 10.023 18.214 1.00 75.00 100 ASP A CA 1
ATOM 830 C C . ASP A 1 100 ? -19.330 9.118 18.791 1.00 75.00 100 ASP A C 1
ATOM 832 O O . ASP A 1 100 ? -20.240 8.710 18.073 1.00 75.00 100 ASP A O 1
ATOM 836 N N . LEU A 1 101 ? -19.209 8.753 20.065 1.00 65.56 101 LEU A N 1
ATOM 837 C CA . LEU A 1 101 ? -20.162 7.888 20.768 1.00 65.56 101 LEU A CA 1
ATOM 838 C C . LEU A 1 101 ? -21.439 8.649 21.169 1.00 65.56 101 LEU A C 1
ATOM 840 O O . LEU A 1 101 ? -22.395 8.016 21.603 1.00 65.56 101 LEU A O 1
ATOM 844 N N . ASP A 1 102 ? -21.459 9.976 20.994 1.00 61.94 102 ASP A N 1
ATOM 845 C CA . ASP A 1 102 ? -22.590 10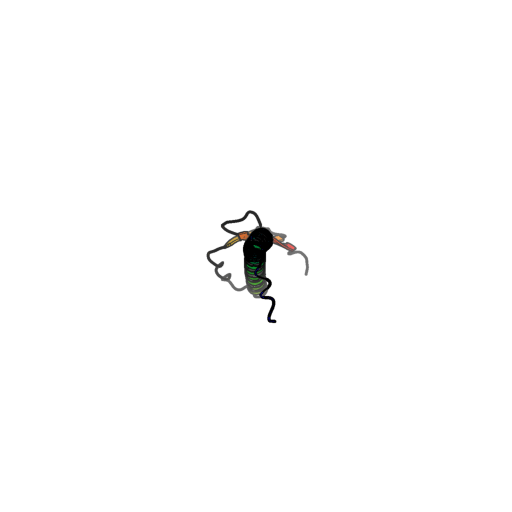.856 21.320 1.00 61.94 102 ASP A CA 1
ATOM 846 C C . ASP A 1 102 ? -23.615 10.995 20.164 1.00 61.94 102 ASP A C 1
ATOM 848 O O . ASP A 1 102 ? -24.616 11.701 20.301 1.00 61.94 102 ASP A O 1
ATOM 852 N N . ALA A 1 103 ? -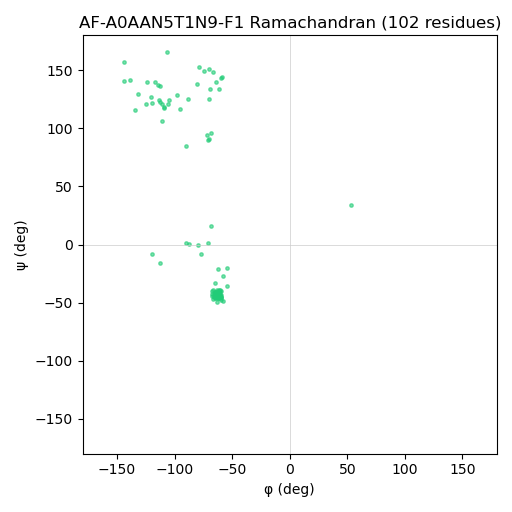23.400 10.332 19.020 1.00 52.50 103 ALA A N 1
ATOM 853 C CA . ALA A 1 103 ? -24.356 10.299 17.911 1.00 52.50 103 ALA A CA 1
ATOM 854 C C . ALA A 1 103 ? -25.317 9.106 18.068 1.00 52.50 103 ALA A C 1
ATOM 856 O O . ALA A 1 103 ? -25.069 8.021 17.541 1.00 52.50 103 ALA A O 1
ATOM 857 N N . HIS A 1 104 ? -26.377 9.316 18.853 1.00 46.44 104 HIS A N 1
ATOM 858 C CA . HIS A 1 104 ? -27.572 8.467 18.862 1.00 46.44 104 HIS A CA 1
ATOM 859 C C . HIS A 1 104 ? -28.308 8.496 17.521 1.00 46.44 104 HIS A C 1
ATOM 861 O O . HIS A 1 104 ? -28.430 9.599 16.938 1.00 46.44 104 HIS A O 1
#

Organism: Legionella pneumophila (NCBI:txid446)

Radius of gyration: 26.74 Å; Cα contacts (8 Å, |Δi|>4): 77; chains: 1; bounding box: 54×21×87 Å

pLDDT: mean 78.82, std 12.54, range [33.66, 96.69]

Solvent-accessible surface area (backbone 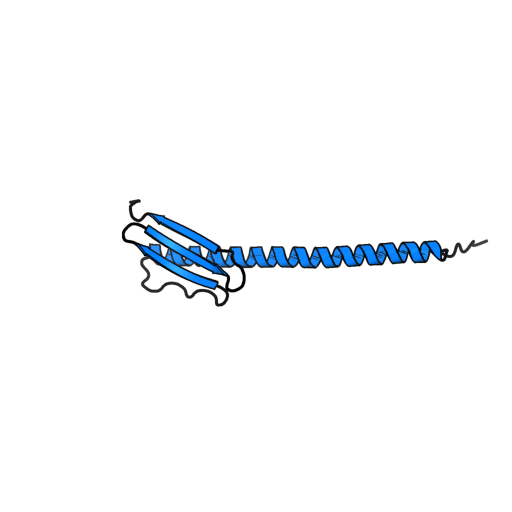atoms only — not comparable to full-atom values): 6199 Å² to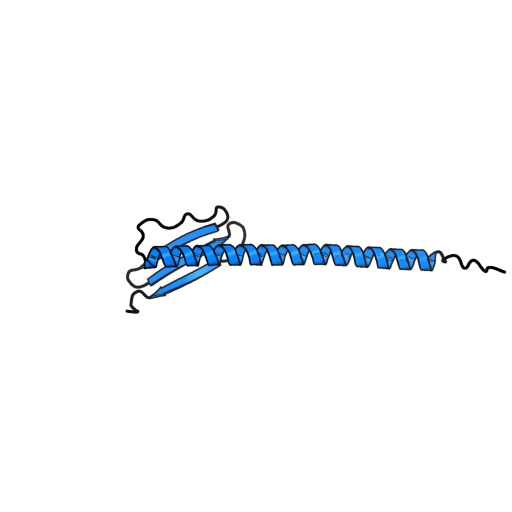tal; per-residue (Å²): 133,88,79,80,81,70,81,51,72,66,57,51,50,52,52,49,52,50,52,51,51,52,51,52,51,51,52,54,48,51,53,53,52,49,53,53,50,52,51,50,52,53,50,50,54,54,47,53,50,50,52,53,42,52,51,28,60,72,70,64,46,96,62,71,75,80,71,60,93,65,46,45,77,48,77,49,78,52,99,53,33,43,37,42,34,43,33,45,77,88,47,97,57,69,52,75,48,75,44,65,68,81,71,126